Protein AF-A0A7S6MCL0-F1 (afdb_monomer_lite)

pLDDT: mean 80.47, std 9.37, range [56.28, 91.19]

Sequence (69 aa):
MRRISFWLIAMLHVTIIAFCAVGFLATFEPGDSGNMWAWRIGYGVVGSGSLAAIIALLLPRLRVRPKRR

Secondary structure (DSSP, 8-state):
-HHHHHHHHHHHHHHHHHHHHHHHHHTTSS--HHHHHHHHHHHHHHHHHHHHHHHHHHHHHHTT-----

Radius of gyration: 16.84 Å; chains: 1; bounding box: 39×26×45 Å

Structure (mmCIF, N/CA/C/O backbone):
data_AF-A0A7S6MCL0-F1
#
_entry.id   AF-A0A7S6MCL0-F1
#
loop_
_atom_site.group_PDB
_atom_site.id
_atom_site.type_symbol
_atom_site.label_atom_id
_atom_site.label_alt_id
_atom_site.label_comp_id
_atom_site.label_asym_id
_atom_site.label_entity_id
_atom_site.label_seq_id
_atom_site.pdbx_PDB_ins_code
_atom_site.Cartn_x
_atom_site.Cartn_y
_atom_site.Cartn_z
_atom_site.occupancy
_atom_site.B_iso_or_equiv
_atom_site.auth_seq_id
_atom_site.auth_comp_id
_atom_site.auth_asym_id
_atom_site.auth_atom_id
_atom_site.pdbx_PDB_model_num
ATOM 1 N N . MET A 1 1 ? -4.490 -3.774 25.073 1.00 61.84 1 MET A N 1
ATOM 2 C CA . MET A 1 1 ? -4.130 -4.549 23.859 1.00 61.84 1 MET A CA 1
ATOM 3 C C . MET A 1 1 ? -4.701 -3.955 22.566 1.00 61.84 1 MET A C 1
ATOM 5 O O . MET A 1 1 ? -3.909 -3.575 21.719 1.00 61.84 1 MET A O 1
ATOM 9 N N . ARG A 1 2 ? -6.022 -3.732 22.429 1.00 71.31 2 ARG A N 1
ATOM 10 C CA . ARG A 1 2 ? -6.645 -3.201 21.186 1.00 71.31 2 ARG A CA 1
ATOM 11 C C . ARG A 1 2 ? -6.080 -1.869 20.644 1.00 71.31 2 ARG A C 1
ATOM 13 O O . ARG A 1 2 ? -6.082 -1.658 19.437 1.00 71.31 2 ARG A O 1
ATOM 20 N N . ARG A 1 3 ? -5.586 -0.970 21.509 1.00 74.75 3 ARG A N 1
ATOM 21 C CA . ARG A 1 3 ? -4.959 0.302 21.084 1.00 74.75 3 ARG A CA 1
ATOM 22 C C . ARG A 1 3 ? -3.563 0.112 20.480 1.00 74.75 3 ARG A C 1
ATOM 24 O O . ARG A 1 3 ? -3.237 0.805 19.530 1.00 74.75 3 ARG A O 1
ATOM 31 N N . ILE A 1 4 ? -2.775 -0.829 21.001 1.00 80.94 4 ILE A N 1
ATOM 32 C CA . ILE A 1 4 ? -1.414 -1.112 20.517 1.00 80.94 4 ILE A CA 1
ATOM 33 C C . ILE A 1 4 ? -1.491 -1.781 19.145 1.00 80.94 4 ILE A C 1
ATOM 35 O O . ILE A 1 4 ? -0.854 -1.317 18.209 1.00 80.94 4 ILE A O 1
ATOM 39 N N . SER A 1 5 ? -2.359 -2.787 18.991 1.00 81.94 5 SER A N 1
ATOM 40 C CA . SER A 1 5 ? -2.583 -3.459 17.705 1.00 81.94 5 SER A CA 1
ATOM 41 C C . SER A 1 5 ? -3.002 -2.480 16.607 1.00 81.94 5 SER A C 1
ATOM 43 O O . SER A 1 5 ? -2.539 -2.585 15.480 1.00 81.94 5 SER A O 1
ATOM 45 N N . PHE A 1 6 ? -3.828 -1.484 16.941 1.00 84.94 6 PHE A N 1
ATOM 46 C CA . PHE A 1 6 ? -4.191 -0.438 15.991 1.00 84.94 6 PHE A CA 1
ATOM 47 C C . PHE A 1 6 ? -2.983 0.383 15.522 1.00 84.94 6 PHE A C 1
ATOM 49 O O . PHE A 1 6 ? -2.838 0.602 14.324 1.00 84.94 6 PHE A O 1
ATOM 56 N N . TRP A 1 7 ? -2.138 0.845 16.449 1.00 86.38 7 TRP A N 1
ATOM 57 C CA . TRP A 1 7 ? -0.966 1.649 16.097 1.00 86.38 7 TRP A CA 1
ATOM 58 C C . TRP A 1 7 ? 0.037 0.850 15.267 1.00 86.38 7 TRP A C 1
ATOM 60 O O . TRP A 1 7 ? 0.563 1.381 14.296 1.00 86.38 7 TRP A O 1
ATOM 70 N N . LEU A 1 8 ? 0.226 -0.436 15.577 1.00 90.19 8 LEU A N 1
ATOM 71 C CA . LEU A 1 8 ? 1.078 -1.333 14.791 1.00 90.19 8 LEU A CA 1
ATOM 72 C C . LEU A 1 8 ? 0.562 -1.508 13.357 1.00 90.19 8 LEU A C 1
ATOM 74 O O . LEU A 1 8 ? 1.334 -1.387 12.411 1.00 90.19 8 LEU A O 1
ATOM 78 N N . ILE A 1 9 ? -0.746 -1.732 13.185 1.00 88.00 9 ILE A N 1
ATOM 79 C CA . ILE A 1 9 ? -1.362 -1.862 11.856 1.00 88.00 9 ILE A CA 1
ATOM 80 C C . ILE A 1 9 ? -1.240 -0.551 11.072 1.00 88.00 9 ILE A C 1
ATOM 82 O O . ILE A 1 9 ? -0.901 -0.579 9.890 1.00 88.00 9 ILE A O 1
ATOM 86 N N . ALA A 1 10 ? -1.477 0.594 11.717 1.00 87.50 10 ALA A N 1
ATOM 87 C CA . ALA A 1 10 ? -1.332 1.898 11.079 1.00 87.50 10 ALA A CA 1
ATOM 88 C C . ALA A 1 10 ? 0.121 2.160 10.645 1.00 87.50 10 ALA A C 1
ATOM 90 O O . ALA A 1 10 ? 0.345 2.546 9.501 1.00 87.50 10 ALA A O 1
ATOM 91 N N . MET A 1 11 ? 1.107 1.897 11.513 1.00 89.69 11 MET A N 1
ATOM 92 C CA . MET A 1 11 ? 2.527 2.062 11.178 1.00 89.69 11 MET A CA 1
ATOM 93 C C . MET A 1 11 ? 2.954 1.151 10.028 1.00 89.69 11 MET A C 1
ATOM 95 O O . MET A 1 11 ? 3.630 1.631 9.126 1.00 89.69 11 MET A O 1
ATOM 99 N N . LEU A 1 12 ? 2.513 -0.112 10.020 1.00 91.19 12 LEU A N 1
ATOM 100 C CA . LEU A 1 12 ? 2.787 -1.057 8.934 1.00 91.19 12 LEU A CA 1
ATOM 101 C C . LEU A 1 12 ? 2.297 -0.528 7.578 1.00 91.19 12 LEU A C 1
ATOM 103 O O . LEU A 1 12 ? 3.014 -0.596 6.586 1.00 91.19 12 LEU A O 1
ATOM 107 N N . HIS A 1 13 ? 1.083 0.020 7.521 1.00 86.69 13 HIS A N 1
ATOM 108 C CA . HIS A 1 13 ? 0.560 0.562 6.268 1.00 86.69 13 HIS A CA 1
ATOM 109 C C . HIS A 1 13 ? 1.319 1.818 5.832 1.00 86.69 13 HIS A C 1
ATOM 111 O O . HIS A 1 13 ? 1.551 2.001 4.640 1.00 86.69 13 HIS A O 1
ATOM 117 N N . VAL A 1 14 ? 1.748 2.665 6.775 1.00 87.94 14 VAL A N 1
ATOM 118 C CA . VAL A 1 14 ? 2.569 3.846 6.461 1.00 87.94 14 VAL A CA 1
ATOM 119 C C . VAL A 1 14 ? 3.908 3.430 5.853 1.00 87.94 14 VAL A C 1
ATOM 121 O O . VAL A 1 14 ? 4.307 3.994 4.835 1.00 87.94 14 VAL A O 1
ATOM 124 N N . THR A 1 15 ? 4.586 2.426 6.417 1.00 87.81 15 THR A N 1
ATOM 125 C CA . THR A 1 15 ? 5.839 1.917 5.842 1.00 87.81 15 THR A CA 1
ATOM 126 C C . THR A 1 15 ? 5.631 1.263 4.481 1.00 87.81 15 THR A C 1
ATOM 128 O O . THR A 1 15 ? 6.455 1.477 3.595 1.00 87.81 15 THR A O 1
ATOM 131 N N . ILE A 1 16 ? 4.526 0.542 4.264 1.00 88.56 16 ILE A N 1
ATOM 132 C CA . ILE A 1 16 ? 4.194 -0.023 2.945 1.00 88.56 16 ILE A CA 1
ATOM 133 C C . ILE A 1 16 ? 3.969 1.085 1.907 1.00 88.56 16 ILE A C 1
ATOM 135 O O . ILE A 1 16 ? 4.485 0.987 0.794 1.00 88.56 16 ILE A O 1
ATOM 139 N N . ILE A 1 17 ? 3.254 2.159 2.257 1.00 90.00 17 ILE A N 1
ATOM 140 C CA . ILE A 1 17 ? 3.045 3.308 1.361 1.00 90.00 17 ILE A CA 1
ATOM 141 C C . ILE A 1 17 ? 4.379 3.974 1.025 1.00 90.00 17 ILE A C 1
ATOM 143 O O . ILE A 1 17 ? 4.644 4.234 -0.147 1.00 90.00 17 ILE A O 1
ATOM 147 N N . ALA A 1 18 ? 5.228 4.220 2.027 1.00 86.31 18 ALA A N 1
ATOM 148 C CA . ALA A 1 18 ? 6.544 4.818 1.819 1.00 86.31 18 ALA A CA 1
ATOM 149 C C . ALA A 1 18 ? 7.424 3.944 0.909 1.00 86.31 18 ALA A C 1
ATOM 151 O O . ALA A 1 18 ? 8.013 4.450 -0.044 1.00 86.31 18 ALA A O 1
ATOM 152 N N . PHE A 1 19 ? 7.447 2.630 1.145 1.00 88.12 19 PHE A N 1
ATOM 153 C CA . PHE A 1 19 ? 8.151 1.675 0.291 1.00 88.12 19 PHE A CA 1
ATOM 154 C C . PHE A 1 19 ? 7.625 1.695 -1.150 1.00 88.12 19 PHE A C 1
ATOM 156 O O . PHE A 1 19 ? 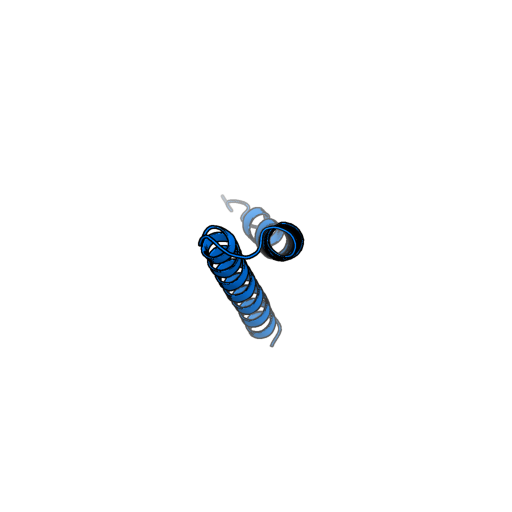8.415 1.771 -2.087 1.00 88.12 19 PHE A O 1
ATOM 163 N N . CYS A 1 20 ? 6.302 1.692 -1.340 1.00 89.12 20 CYS A N 1
ATOM 164 C CA . CYS A 1 20 ? 5.699 1.743 -2.672 1.00 89.12 20 CYS A CA 1
ATOM 165 C C . CYS A 1 20 ? 5.991 3.064 -3.391 1.00 89.12 20 CYS A C 1
ATOM 167 O O . CYS A 1 20 ? 6.253 3.048 -4.588 1.00 89.12 20 CYS A O 1
ATOM 169 N N . ALA A 1 21 ? 5.987 4.198 -2.684 1.00 84.75 21 ALA A N 1
ATOM 170 C CA . ALA A 1 21 ? 6.321 5.497 -3.265 1.00 84.75 21 ALA A CA 1
ATOM 171 C C . ALA A 1 21 ? 7.783 5.551 -3.733 1.00 84.75 21 ALA A C 1
ATOM 173 O O . ALA A 1 21 ? 8.052 6.001 -4.846 1.00 84.75 21 ALA A O 1
ATOM 174 N N . VAL A 1 22 ? 8.714 5.044 -2.917 1.00 84.88 22 VAL A N 1
ATOM 175 C CA . VAL A 1 22 ? 10.139 4.969 -3.273 1.00 84.88 22 VAL A CA 1
ATOM 176 C C . VAL A 1 22 ? 10.364 4.001 -4.435 1.00 84.88 22 VAL A C 1
ATOM 178 O O . VAL A 1 22 ? 11.025 4.368 -5.401 1.00 84.88 22 VAL A O 1
ATOM 181 N N . GLY A 1 23 ? 9.773 2.803 -4.392 1.00 80.38 23 GLY A N 1
ATOM 182 C CA . GLY A 1 23 ? 9.869 1.822 -5.477 1.00 80.38 23 GLY A CA 1
ATOM 183 C C . GLY A 1 23 ? 9.287 2.345 -6.792 1.00 80.38 23 GLY A C 1
ATOM 184 O O . GLY A 1 23 ? 9.908 2.215 -7.842 1.00 80.38 23 GLY A O 1
ATOM 185 N N . PHE A 1 24 ? 8.141 3.028 -6.739 1.00 83.94 24 PHE A N 1
ATOM 186 C CA . PHE A 1 24 ? 7.557 3.685 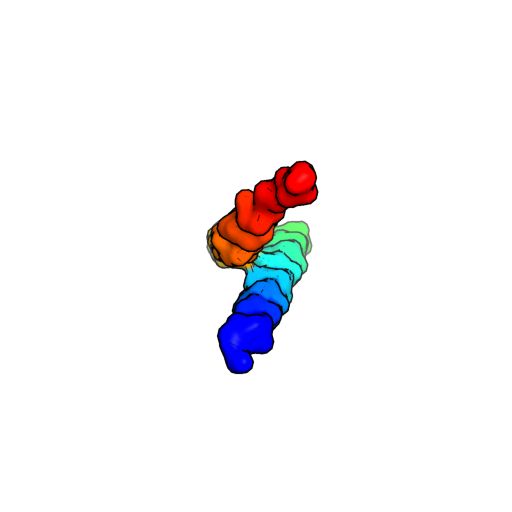-7.906 1.00 83.94 24 PHE A CA 1
ATOM 187 C C . PHE A 1 24 ? 8.472 4.786 -8.455 1.00 83.94 24 PHE A C 1
ATOM 189 O O . PHE A 1 24 ? 8.643 4.874 -9.668 1.00 83.94 24 PHE A O 1
ATOM 196 N N . LEU A 1 25 ? 9.106 5.591 -7.598 1.00 80.25 25 LEU A N 1
ATOM 197 C CA . LEU A 1 25 ? 10.053 6.617 -8.040 1.00 80.25 25 LEU A CA 1
ATOM 198 C C . LEU A 1 25 ? 11.315 6.001 -8.674 1.00 80.25 25 LEU A C 1
ATOM 200 O O . LEU A 1 25 ? 11.772 6.486 -9.704 1.00 80.25 25 LEU A O 1
ATOM 204 N N . ALA A 1 26 ? 11.816 4.892 -8.124 1.00 80.56 26 ALA A N 1
ATOM 205 C CA . ALA A 1 26 ? 12.947 4.146 -8.680 1.00 80.56 26 ALA A CA 1
ATOM 206 C C . ALA A 1 26 ? 12.636 3.556 -10.069 1.00 80.56 26 ALA A C 1
ATOM 208 O O . ALA A 1 26 ? 13.505 3.517 -10.931 1.00 80.56 26 ALA A O 1
ATOM 209 N N . THR A 1 27 ? 11.377 3.196 -10.360 1.00 77.19 27 THR A N 1
ATOM 210 C CA . THR A 1 27 ? 10.979 2.785 -11.725 1.00 77.19 27 THR A CA 1
ATOM 211 C C . THR A 1 27 ? 11.011 3.910 -12.769 1.00 77.19 27 THR A C 1
ATOM 213 O O . THR A 1 27 ? 10.646 3.661 -13.914 1.00 77.19 27 THR A O 1
ATOM 216 N N . PHE A 1 28 ? 11.401 5.141 -12.418 1.00 74.38 28 PHE A N 1
ATOM 217 C CA . PHE A 1 28 ? 11.698 6.196 -13.395 1.00 74.38 28 PHE A CA 1
ATOM 218 C C . PHE A 1 28 ? 13.183 6.264 -13.776 1.00 74.38 28 PHE A C 1
ATOM 220 O O . PHE A 1 28 ? 13.516 6.993 -14.711 1.00 74.38 28 PHE A O 1
ATOM 227 N N . GLU A 1 29 ? 14.070 5.526 -13.102 1.00 71.12 29 GLU A N 1
ATOM 228 C CA . GLU A 1 29 ? 15.467 5.410 -13.529 1.00 71.12 29 GLU A CA 1
ATOM 229 C C . GLU A 1 29 ? 15.541 4.623 -14.848 1.00 71.12 29 GLU A C 1
ATOM 231 O O . GLU A 1 29 ? 14.917 3.568 -14.950 1.00 71.12 29 GLU A O 1
ATOM 236 N N . PRO A 1 30 ? 16.261 5.107 -15.877 1.00 66.19 30 PRO A N 1
ATOM 237 C CA . PRO A 1 30 ? 16.306 4.455 -17.184 1.00 66.19 30 PRO A CA 1
ATOM 238 C C . PRO A 1 30 ? 16.872 3.030 -17.071 1.00 66.19 30 PRO A C 1
ATOM 240 O O . PRO A 1 30 ? 18.031 2.835 -16.715 1.00 66.19 30 PRO A O 1
ATOM 243 N N . GLY A 1 31 ? 16.041 2.037 -17.392 1.00 69.31 31 GLY A N 1
ATOM 244 C CA . GLY A 1 31 ? 16.342 0.605 -17.336 1.00 69.31 31 GLY A CA 1
ATOM 245 C C . GLY A 1 31 ? 15.440 -0.185 -18.289 1.00 69.31 31 GLY A C 1
ATOM 246 O O . GLY A 1 31 ? 14.696 0.410 -19.071 1.00 69.31 31 GLY A O 1
ATOM 247 N N . ASP A 1 32 ? 15.497 -1.519 -18.246 1.00 72.12 32 ASP A N 1
ATOM 248 C CA . ASP A 1 32 ? 14.739 -2.382 -19.165 1.00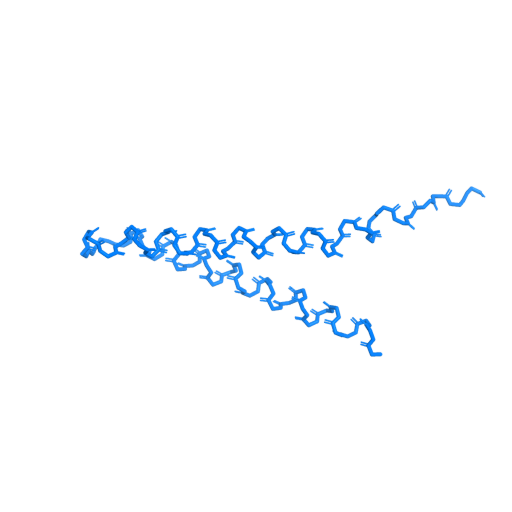 72.12 32 ASP A CA 1
ATOM 249 C C . ASP A 1 32 ? 13.226 -2.091 -19.144 1.00 72.12 32 ASP A C 1
ATOM 251 O O . ASP A 1 32 ? 12.518 -2.285 -18.148 1.00 72.12 32 ASP A O 1
ATOM 255 N N . SER A 1 33 ? 12.718 -1.647 -20.295 1.00 69.75 33 SER A N 1
ATOM 256 C CA . SER A 1 33 ? 11.380 -1.068 -20.467 1.00 69.75 33 SER A CA 1
ATOM 257 C C . SER A 1 33 ? 10.232 -2.060 -20.254 1.00 69.75 33 SER A C 1
ATOM 259 O O . SER A 1 33 ? 9.129 -1.658 -19.875 1.00 69.75 33 SER A O 1
ATOM 261 N N . GLY A 1 34 ? 10.478 -3.358 -20.456 1.00 69.56 34 GLY A N 1
ATOM 262 C CA . GLY A 1 34 ? 9.463 -4.405 -20.309 1.00 69.56 34 GLY A CA 1
ATOM 263 C C . GLY A 1 34 ? 9.042 -4.654 -18.857 1.00 69.56 34 GLY A C 1
ATOM 264 O O . GLY A 1 34 ? 7.854 -4.796 -18.575 1.00 69.56 34 GLY A O 1
ATOM 265 N N . ASN A 1 35 ? 9.991 -4.663 -17.915 1.00 75.31 35 ASN A N 1
ATOM 266 C CA . ASN A 1 35 ? 9.706 -4.989 -16.511 1.00 75.31 35 ASN A CA 1
ATOM 267 C C . ASN A 1 35 ? 9.189 -3.769 -15.722 1.00 75.31 35 ASN A C 1
ATOM 269 O O . ASN A 1 35 ? 8.454 -3.908 -14.746 1.00 75.31 35 ASN A O 1
ATOM 273 N N . MET A 1 36 ? 9.518 -2.556 -16.177 1.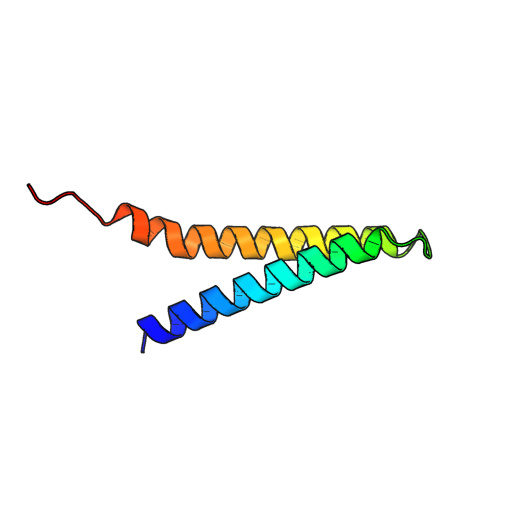00 77.88 36 MET A N 1
ATOM 274 C CA . MET A 1 36 ? 9.133 -1.286 -15.548 1.00 77.88 36 MET A CA 1
ATOM 275 C C . MET A 1 36 ? 7.624 -1.152 -15.302 1.00 77.88 36 MET A C 1
ATOM 277 O O . MET A 1 36 ? 7.203 -0.746 -14.218 1.00 77.88 36 MET A O 1
ATOM 281 N N . TRP A 1 37 ? 6.790 -1.489 -16.289 1.00 81.12 37 TRP A N 1
ATOM 282 C CA . TRP A 1 37 ? 5.337 -1.318 -16.179 1.00 81.12 37 TRP A CA 1
ATOM 283 C C . TRP A 1 37 ? 4.703 -2.261 -15.154 1.00 81.12 37 TRP A C 1
ATOM 285 O O . TRP A 1 37 ? 3.814 -1.838 -14.416 1.00 81.12 37 TRP A O 1
ATOM 295 N N . ALA A 1 38 ? 5.192 -3.501 -15.053 1.00 84.12 38 ALA A N 1
ATOM 296 C CA . ALA A 1 38 ? 4.720 -4.460 -14.057 1.00 84.12 38 ALA A CA 1
ATOM 297 C C . ALA A 1 38 ? 4.995 -3.957 -12.630 1.00 84.12 38 ALA A C 1
ATOM 299 O O . ALA A 1 38 ? 4.093 -3.948 -11.788 1.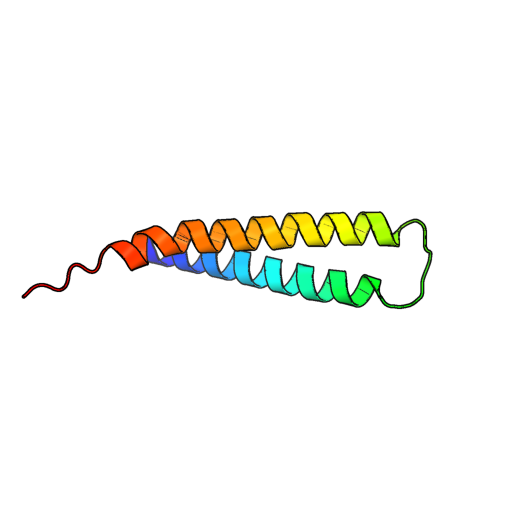00 84.12 38 ALA A O 1
ATOM 300 N N . TRP A 1 39 ? 6.204 -3.441 -12.384 1.00 82.31 39 TRP A N 1
ATOM 301 C CA . TRP A 1 39 ? 6.569 -2.848 -11.096 1.00 82.31 39 TRP A CA 1
ATOM 302 C C . TRP A 1 39 ? 5.744 -1.602 -10.770 1.00 82.31 39 TRP A C 1
ATOM 304 O O . TRP A 1 39 ? 5.242 -1.473 -9.656 1.00 82.31 39 TRP A O 1
ATOM 314 N N . ARG A 1 40 ? 5.519 -0.716 -11.746 1.00 84.94 40 ARG A N 1
ATOM 315 C CA . ARG A 1 40 ? 4.698 0.495 -11.569 1.00 84.94 40 ARG A CA 1
ATOM 316 C C . ARG A 1 40 ? 3.268 0.179 -11.163 1.00 84.94 40 ARG A C 1
ATOM 318 O O . ARG A 1 40 ? 2.747 0.796 -10.234 1.00 84.94 40 ARG A O 1
ATOM 325 N N . ILE A 1 41 ? 2.648 -0.788 -11.838 1.00 86.62 41 ILE A N 1
ATOM 326 C CA . ILE A 1 41 ? 1.293 -1.240 -11.512 1.00 86.62 41 ILE A CA 1
ATOM 327 C C . ILE A 1 41 ? 1.284 -1.865 -10.114 1.00 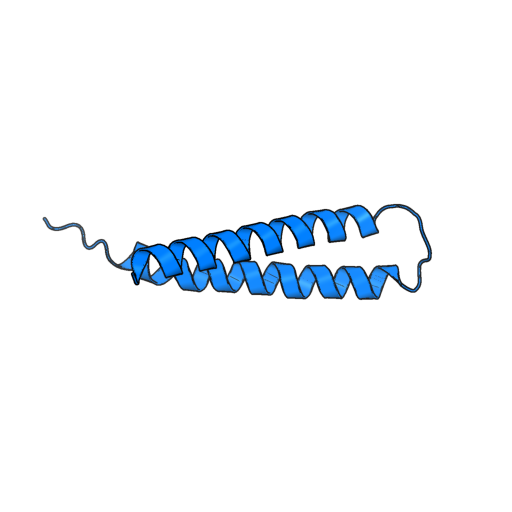86.62 41 ILE A C 1
ATOM 329 O O . ILE A 1 41 ? 0.436 -1.505 -9.299 1.00 86.62 41 ILE A O 1
ATOM 333 N N . GLY A 1 42 ? 2.256 -2.728 -9.801 1.00 85.88 42 GLY A N 1
ATOM 334 C CA . GLY A 1 42 ? 2.385 -3.352 -8.483 1.00 85.88 42 GLY A CA 1
ATOM 335 C C . GLY A 1 42 ? 2.482 -2.328 -7.349 1.00 85.88 42 GLY A C 1
ATOM 336 O O . GLY A 1 42 ? 1.676 -2.359 -6.417 1.00 85.88 42 GLY A O 1
ATOM 337 N N . TYR A 1 43 ? 3.408 -1.371 -7.452 1.00 87.31 43 TYR A N 1
ATOM 338 C CA . TYR A 1 43 ? 3.566 -0.308 -6.456 1.00 87.31 43 TYR A CA 1
ATOM 339 C C . TYR A 1 43 ? 2.336 0.600 -6.369 1.00 87.31 43 TYR A C 1
ATOM 341 O O . TYR A 1 43 ? 1.920 0.964 -5.268 1.00 87.31 43 TYR A O 1
ATOM 349 N N . GLY A 1 44 ? 1.717 0.928 -7.506 1.00 85.00 44 GLY A N 1
ATOM 350 C CA . GLY A 1 44 ? 0.494 1.726 -7.545 1.00 85.00 44 GLY A CA 1
ATOM 351 C C . GLY A 1 44 ? -0.669 1.049 -6.817 1.00 85.00 44 GLY A C 1
ATOM 352 O O . GLY A 1 44 ? -1.330 1.676 -5.986 1.00 85.00 44 GLY A O 1
ATOM 353 N N . VAL A 1 45 ? -0.898 -0.242 -7.070 1.00 89.56 45 VAL A N 1
ATOM 354 C CA . VAL A 1 45 ? -1.989 -1.015 -6.454 1.00 89.56 45 VAL A CA 1
ATOM 355 C C . VAL A 1 45 ? -1.750 -1.216 -4.959 1.00 89.56 45 VAL A C 1
ATOM 357 O O . VAL A 1 45 ? -2.634 -0.925 -4.151 1.00 89.56 45 VAL A O 1
ATOM 360 N N . VAL A 1 46 ? -0.555 -1.659 -4.561 1.00 88.50 46 VAL A N 1
ATOM 361 C CA . VAL A 1 46 ? -0.250 -1.924 -3.145 1.00 88.50 46 VAL A CA 1
ATOM 362 C C . VAL A 1 46 ? -0.219 -0.624 -2.336 1.00 88.50 46 VAL A C 1
ATOM 364 O O . VAL A 1 46 ? -0.782 -0.568 -1.238 1.00 88.50 46 VAL A O 1
ATOM 367 N N . GLY A 1 47 ? 0.369 0.444 -2.883 1.00 88.56 47 GLY A N 1
ATOM 368 C CA . GLY A 1 47 ? 0.421 1.754 -2.236 1.00 88.56 47 GLY A CA 1
ATOM 369 C C . GLY A 1 47 ? -0.968 2.370 -2.049 1.00 88.56 47 GLY A C 1
ATOM 370 O O . GLY A 1 47 ? -1.315 2.785 -0.942 1.00 88.56 47 GLY A O 1
ATOM 371 N N . SER A 1 48 ? -1.799 2.376 -3.098 1.00 87.06 48 SER A N 1
ATOM 372 C CA . SER A 1 48 ? -3.165 2.921 -3.024 1.00 87.06 48 SER A CA 1
ATOM 373 C C . SER A 1 48 ? -4.083 2.097 -2.115 1.00 87.06 48 SER A C 1
ATOM 375 O O . SER A 1 48 ? -4.810 2.676 -1.303 1.00 87.06 48 SER A O 1
ATOM 377 N N . GLY A 1 49 ? -4.000 0.764 -2.164 1.00 89.69 49 GLY A N 1
ATOM 378 C CA . GLY A 1 49 ? -4.723 -0.118 -1.244 1.00 89.69 49 GLY A CA 1
ATOM 379 C C . GLY A 1 49 ? -4.331 0.123 0.216 1.00 89.69 49 GLY A C 1
ATOM 380 O O . GLY A 1 49 ? -5.197 0.227 1.088 1.00 89.69 49 GLY A O 1
ATOM 381 N N . SER A 1 50 ? -3.036 0.314 0.478 1.00 90.38 50 SER A N 1
ATOM 382 C CA . SER A 1 50 ? -2.547 0.606 1.828 1.00 90.38 50 SER A CA 1
ATOM 383 C C . SER A 1 50 ? -3.031 1.965 2.340 1.00 90.38 50 SER A C 1
ATOM 385 O O . SER A 1 50 ? -3.418 2.095 3.505 1.00 90.38 50 SER A O 1
ATOM 387 N N . LEU A 1 51 ? -3.080 2.972 1.464 1.00 86.81 51 LEU A N 1
ATOM 388 C CA . LEU A 1 51 ? -3.626 4.289 1.788 1.00 86.81 51 LEU A CA 1
ATOM 389 C C . LEU A 1 51 ? -5.125 4.217 2.104 1.00 86.81 51 LEU A C 1
ATOM 391 O O . LEU A 1 51 ? -5.568 4.762 3.118 1.00 86.81 51 LEU A O 1
ATOM 395 N N . ALA A 1 52 ? -5.900 3.506 1.283 1.00 89.94 52 ALA A N 1
ATOM 396 C CA . ALA A 1 52 ? -7.328 3.304 1.511 1.00 89.94 52 ALA A CA 1
ATOM 397 C C . ALA A 1 52 ? -7.597 2.605 2.854 1.00 89.94 52 ALA A C 1
ATOM 399 O O . ALA A 1 52 ? -8.492 3.016 3.597 1.00 89.94 52 ALA A O 1
ATOM 400 N N . ALA A 1 53 ? -6.785 1.605 3.209 1.00 87.12 53 ALA A N 1
ATOM 401 C CA . ALA A 1 53 ? -6.885 0.918 4.491 1.00 87.12 53 ALA A CA 1
ATOM 402 C C . ALA A 1 53 ? -6.613 1.854 5.681 1.00 87.12 53 ALA A C 1
ATOM 404 O O . ALA A 1 53 ? -7.381 1.832 6.642 1.00 87.12 53 ALA A O 1
ATOM 405 N N . ILE A 1 54 ? -5.602 2.734 5.612 1.00 88.19 54 ILE A N 1
ATOM 406 C CA . ILE A 1 54 ? -5.359 3.762 6.647 1.00 88.19 54 ILE A CA 1
ATOM 407 C C . ILE A 1 54 ? -6.559 4.700 6.782 1.00 88.19 54 ILE A C 1
ATOM 409 O O . ILE A 1 54 ? -7.015 4.966 7.898 1.00 88.19 54 ILE A O 1
ATOM 413 N N . ILE A 1 55 ? -7.080 5.191 5.656 1.00 87.12 55 ILE A N 1
ATOM 414 C CA . ILE A 1 55 ? -8.235 6.092 5.627 1.00 87.12 55 ILE A CA 1
ATOM 415 C C . ILE A 1 55 ? -9.439 5.413 6.289 1.00 87.12 55 ILE A C 1
ATOM 417 O O . ILE A 1 55 ? -10.051 6.001 7.181 1.00 87.12 55 ILE A O 1
ATOM 421 N N . ALA A 1 56 ? -9.732 4.160 5.937 1.00 87.44 56 ALA A N 1
ATOM 422 C CA . ALA A 1 56 ? -10.809 3.377 6.539 1.00 87.44 56 ALA A CA 1
ATOM 423 C C . ALA A 1 56 ? -10.591 3.118 8.042 1.00 87.44 56 ALA A C 1
ATOM 425 O O . ALA A 1 56 ? -11.548 3.135 8.817 1.00 87.44 56 ALA A O 1
ATOM 426 N N . LEU A 1 57 ? -9.342 2.929 8.478 1.00 86.06 57 LEU A N 1
ATOM 427 C CA . LEU A 1 57 ? -8.992 2.744 9.890 1.00 86.06 57 LEU A CA 1
ATOM 428 C C . LEU A 1 57 ? -9.202 4.030 10.715 1.00 86.06 57 LEU A C 1
ATOM 430 O O . LEU A 1 57 ? -9.556 3.962 11.899 1.00 86.06 57 LEU A O 1
ATOM 434 N N . LEU A 1 58 ? -8.958 5.200 10.112 1.00 83.62 58 LEU A N 1
ATOM 435 C CA . LEU A 1 58 ? -8.975 6.507 10.778 1.00 83.62 58 LEU A CA 1
ATOM 436 C C . LEU A 1 58 ? -10.332 7.225 10.703 1.00 83.62 58 LEU A C 1
ATOM 438 O O . LEU A 1 58 ? -10.734 7.847 11.691 1.00 83.62 58 LEU A O 1
ATOM 442 N N . LEU A 1 59 ? -11.066 7.122 9.588 1.00 83.00 59 LEU A N 1
ATOM 443 C CA . LEU A 1 59 ? -12.337 7.834 9.363 1.00 83.00 59 LEU A CA 1
ATOM 444 C C . LEU A 1 59 ? -13.369 7.638 10.490 1.00 83.00 59 LEU A C 1
ATOM 446 O O . LEU A 1 59 ? -13.927 8.630 10.972 1.00 83.00 59 LEU A O 1
ATOM 450 N N . PRO A 1 60 ? -13.621 6.399 10.960 1.00 78.25 60 PRO A N 1
ATOM 451 C CA . PRO A 1 60 ? -14.584 6.151 12.025 1.00 78.25 60 PRO A CA 1
ATOM 452 C C . PRO A 1 60 ? -14.195 6.832 13.338 1.00 78.25 60 PRO A C 1
ATOM 454 O O . PRO A 1 60 ? -15.062 7.171 14.131 1.00 78.25 60 PRO A O 1
ATOM 457 N N . ARG A 1 61 ? -12.902 7.072 13.581 1.00 69.25 61 ARG A N 1
ATOM 458 C CA . ARG A 1 61 ? -12.422 7.706 14.820 1.00 69.25 61 ARG A CA 1
ATOM 459 C C . ARG A 1 61 ? -12.504 9.220 14.785 1.00 69.25 61 ARG A C 1
ATOM 461 O O . ARG A 1 61 ? -12.687 9.834 15.832 1.00 69.25 61 ARG A O 1
ATOM 468 N N . LEU A 1 62 ? -12.411 9.808 13.597 1.00 70.12 62 LEU A N 1
ATOM 469 C CA . LEU A 1 62 ? -12.606 11.242 13.396 1.00 70.12 62 LEU A CA 1
ATOM 470 C C . LEU A 1 62 ? -14.089 11.630 13.477 1.00 70.12 62 LEU A C 1
ATOM 472 O O . LEU A 1 62 ? -14.413 12.689 14.008 1.00 70.12 62 LEU A O 1
ATOM 476 N N . ARG A 1 63 ? -15.003 10.752 13.037 1.00 72.31 63 ARG A N 1
ATOM 477 C CA . ARG A 1 63 ? -16.458 10.991 13.117 1.00 72.31 63 ARG A CA 1
ATOM 478 C C . ARG A 1 63 ? -17.041 10.950 14.540 1.00 72.31 63 ARG A C 1
ATOM 480 O O . ARG A 1 63 ? -18.138 11.453 14.744 1.00 72.31 63 ARG A O 1
ATOM 487 N N . VAL A 1 64 ? -16.330 10.407 15.533 1.00 61.78 64 VAL A N 1
ATOM 488 C CA . VAL A 1 64 ? -16.853 10.173 16.903 1.00 61.78 64 VAL A CA 1
ATOM 489 C C . VAL A 1 64 ? -16.535 11.321 17.883 1.00 61.78 64 VAL A C 1
ATOM 491 O O . VAL A 1 64 ? -16.553 11.135 19.094 1.00 61.78 64 VAL A O 1
ATOM 494 N N . ARG A 1 65 ? -16.295 12.554 17.415 1.00 56.28 65 ARG A N 1
ATOM 495 C CA . ARG A 1 65 ? -16.329 13.738 18.301 1.00 56.28 65 ARG A CA 1
ATOM 496 C C . ARG A 1 65 ? -17.615 14.552 18.107 1.00 56.28 65 ARG A C 1
ATOM 498 O O . ARG A 1 65 ? -17.565 15.601 17.468 1.00 56.28 65 ARG A O 1
ATOM 505 N N . PRO A 1 66 ? -18.761 14.149 18.691 1.00 56.47 66 PRO A N 1
ATOM 506 C CA . PRO A 1 66 ? -19.818 15.109 18.951 1.00 56.47 66 PRO A CA 1
ATOM 507 C C . PRO A 1 66 ? -19.296 16.113 19.987 1.00 56.47 66 PRO A C 1
ATOM 509 O O . PRO A 1 66 ? -18.867 15.749 21.084 1.00 56.47 66 PRO A O 1
ATOM 512 N N . LYS A 1 67 ? -19.284 17.390 19.603 1.00 57.78 67 LYS A N 1
ATOM 513 C CA . LYS A 1 67 ? -19.010 18.530 20.481 1.00 57.78 67 LYS A CA 1
ATOM 514 C C . LYS A 1 67 ? -20.071 18.515 21.587 1.00 57.78 67 LYS A C 1
ATOM 516 O O . LYS A 1 67 ? -21.208 18.906 21.342 1.00 57.78 67 LYS A O 1
ATOM 521 N N . ARG A 1 68 ? -19.726 17.989 22.767 1.00 63.47 68 ARG A N 1
ATOM 522 C CA . ARG A 1 68 ? -20.599 18.011 23.947 1.00 63.47 68 ARG A CA 1
ATOM 523 C C . ARG A 1 68 ? -20.701 19.474 24.383 1.00 63.47 68 ARG A C 1
ATOM 525 O O . ARG A 1 68 ? -19.703 20.046 24.816 1.00 63.47 68 ARG A O 1
ATOM 532 N N . ARG A 1 69 ? -21.849 20.080 24.081 1.00 65.81 69 ARG A N 1
ATOM 533 C CA . ARG A 1 69 ? -22.235 21.422 24.519 1.00 65.81 69 ARG A CA 1
ATOM 534 C C . ARG A 1 69 ? -22.589 21.392 25.998 1.00 65.81 69 ARG A C 1
ATOM 536 O O . ARG A 1 69 ? -23.059 20.321 26.447 1.00 65.81 69 ARG A O 1
#

Foldseek 3Di:
DVVVVLVVLLVVLVVLLVVLVVQLVVLVPDDDPVVSVVSNVVSVVSNVVSVVVNCVSCVVVVVPDDPPD